Protein AF-A0A2D6DRU9-F1 (afdb_monomer)

Solvent-accessible surface area (backbone atoms only — not comparable to full-atom values): 6327 Å² total; per-residue (Å²): 116,47,80,38,51,64,50,68,66,44,56,55,30,51,79,65,78,34,57,25,36,27,55,47,84,46,92,66,51,84,52,68,71,53,48,76,40,89,46,82,92,49,43,69,60,53,52,52,50,62,70,70,66,69,66,91,58,56,70,70,57,45,53,48,36,53,47,54,50,54,50,51,50,46,57,62,62,49,64,77,45,85,75,46,73,64,57,54,51,55,50,51,52,52,53,54,53,51,51,53,53,62,58,67,73,75,115

Radius of gyration: 22.36 Å; Cα contacts (8 Å, |Δi|>4): 92; chains: 1; bounding box: 32×24×72 Å

pLDDT: mean 82.69, std 14.14, range [46.66, 96.19]

Mean predicted aligned error: 12.25 Å

Foldseek 3Di:
DEEEAADCVQVVCLVVVHAYEYQHDYPLVQLVQHHYDPDPVCVVVVVVVSVVVPSVDDPVSSVVSVVVSVVVCCCVVVVVDPPPVVVVVVVVVVVVVVVVVVVVVVD

Sequence (107 aa):
MIITDNGTVGWEGLLLDKTVITLDRTFYETTELPINVSRASELDKHIIVALDGNNSFSGKEYDKRLGLFIDSERETILSQKDFSPVDNLLMIEKLLTLKTKTQNSKN

Structure (mmCIF, N/CA/C/O backbone):
data_AF-A0A2D6DRU9-F1
#
_entry.id   AF-A0A2D6DRU9-F1
#
loop_
_atom_site.group_PDB
_atom_site.id
_atom_site.type_symbol
_atom_site.label_atom_id
_atom_site.label_alt_id
_atom_site.label_comp_id
_atom_site.label_asym_id
_atom_site.label_entity_id
_atom_site.label_seq_id
_atom_site.pdbx_PDB_ins_code
_atom_site.Cartn_x
_atom_site.Cartn_y
_atom_site.Cartn_z
_atom_site.occupancy
_atom_site.B_iso_or_equiv
_atom_site.auth_seq_id
_atom_site.auth_comp_id
_atom_site.auth_asym_id
_atom_site.auth_atom_id
_atom_site.pdbx_PDB_model_num
ATOM 1 N N . MET A 1 1 ? -7.974 6.910 3.852 1.00 89.94 1 MET A N 1
ATOM 2 C CA . MET A 1 1 ? -7.947 5.439 3.915 1.00 89.94 1 MET A CA 1
ATOM 3 C C . MET A 1 1 ? -8.664 4.899 2.693 1.00 89.94 1 MET A C 1
ATOM 5 O O . MET A 1 1 ? -9.689 5.462 2.327 1.00 89.94 1 MET A O 1
ATOM 9 N N . ILE A 1 2 ? -8.110 3.866 2.066 1.00 94.38 2 ILE A N 1
ATOM 10 C CA . ILE A 1 2 ? -8.662 3.180 0.894 1.00 94.38 2 ILE A CA 1
ATOM 11 C C . ILE A 1 2 ? -8.806 1.701 1.250 1.00 94.38 2 ILE A C 1
ATOM 13 O O . ILE A 1 2 ? -7.894 1.129 1.839 1.00 94.38 2 ILE A O 1
ATOM 17 N N . ILE A 1 3 ? -9.942 1.098 0.905 1.00 95.19 3 ILE A N 1
ATOM 18 C CA . ILE A 1 3 ? -10.186 -0.341 1.046 1.00 95.19 3 ILE A CA 1
ATOM 19 C C . ILE A 1 3 ? -10.491 -0.872 -0.350 1.00 95.19 3 ILE A C 1
ATOM 21 O O . ILE A 1 3 ? -11.358 -0.330 -1.033 1.00 95.19 3 ILE A O 1
ATOM 25 N N . THR A 1 4 ? -9.763 -1.893 -0.786 1.00 95.38 4 THR A N 1
ATOM 26 C CA . THR A 1 4 ? -9.898 -2.468 -2.127 1.00 95.38 4 THR A CA 1
ATOM 27 C C . THR A 1 4 ? -9.646 -3.970 -2.084 1.00 95.38 4 THR A C 1
ATOM 29 O O . THR A 1 4 ? -8.949 -4.463 -1.208 1.00 95.38 4 THR A O 1
ATOM 32 N N . ASP A 1 5 ? -10.230 -4.707 -3.015 1.00 93.00 5 ASP A N 1
ATOM 33 C CA . ASP A 1 5 ? -9.882 -6.092 -3.319 1.00 93.00 5 ASP A CA 1
ATOM 34 C C . ASP A 1 5 ? -8.471 -6.185 -3.920 1.00 93.00 5 ASP A C 1
ATOM 36 O O . ASP A 1 5 ? -7.539 -6.596 -3.233 1.00 93.00 5 ASP A O 1
ATOM 40 N N . ASN A 1 6 ? -8.306 -5.737 -5.165 1.00 90.62 6 ASN A N 1
ATOM 41 C CA . ASN A 1 6 ? -7.057 -5.753 -5.924 1.00 90.62 6 ASN A CA 1
ATOM 42 C C . ASN A 1 6 ? -6.926 -4.576 -6.909 1.00 90.62 6 ASN A C 1
ATOM 44 O O . ASN A 1 6 ? -6.118 -4.612 -7.841 1.00 90.62 6 ASN A O 1
ATOM 48 N N . GLY A 1 7 ? -7.732 -3.533 -6.718 1.00 91.44 7 GLY A N 1
ATOM 49 C CA . GLY A 1 7 ? -7.817 -2.407 -7.631 1.00 91.44 7 GLY A CA 1
ATOM 50 C C . GLY A 1 7 ? -6.556 -1.542 -7.655 1.00 91.44 7 GLY A C 1
ATOM 51 O O . GLY A 1 7 ? -5.889 -1.317 -6.643 1.00 91.44 7 GLY A O 1
ATOM 52 N N . THR A 1 8 ? -6.287 -0.942 -8.815 1.00 93.25 8 THR A N 1
ATOM 53 C CA . THR A 1 8 ? -5.201 0.039 -9.003 1.00 93.25 8 THR A CA 1
ATOM 54 C C . THR A 1 8 ? -5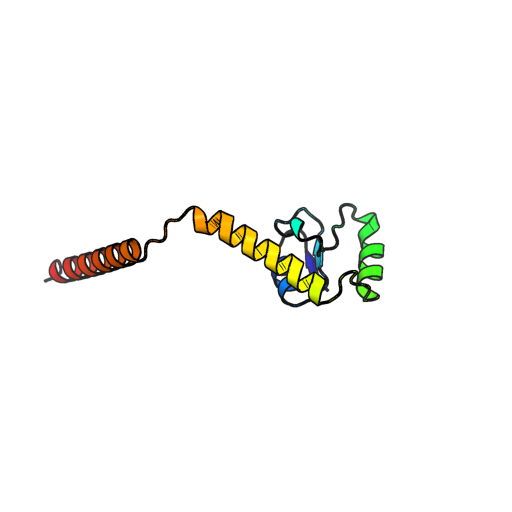.362 1.280 -8.124 1.00 93.25 8 THR A C 1
ATOM 56 O O . THR A 1 8 ? -4.379 1.942 -7.812 1.00 93.25 8 THR A O 1
ATOM 59 N N . VAL A 1 9 ? -6.580 1.556 -7.652 1.00 96.00 9 VAL A N 1
ATOM 60 C CA . VAL A 1 9 ? -6.875 2.618 -6.679 1.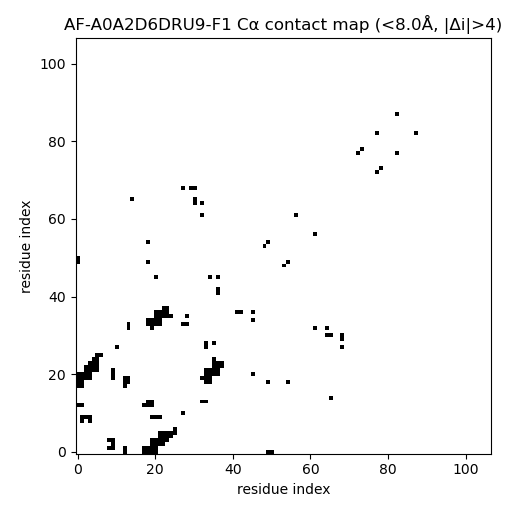00 96.00 9 VAL A CA 1
ATOM 61 C C . VAL A 1 9 ? -6.092 2.423 -5.375 1.00 96.00 9 VAL A C 1
ATOM 63 O O . VAL A 1 9 ? -5.708 3.398 -4.732 1.00 96.00 9 VAL A O 1
ATOM 66 N N . GLY A 1 10 ? -5.807 1.177 -4.979 1.00 95.56 10 GLY A N 1
ATOM 67 C CA . GLY A 1 10 ? -4.933 0.913 -3.838 1.00 95.56 10 GLY A CA 1
ATOM 68 C C . GLY A 1 10 ? -3.494 1.358 -4.100 1.00 95.56 10 GLY A C 1
ATOM 69 O O . GLY A 1 10 ? -2.897 2.011 -3.252 1.00 95.56 10 GLY A O 1
ATOM 70 N N . TRP A 1 11 ? -2.961 1.096 -5.295 1.00 95.69 11 TRP A N 1
ATOM 71 C CA . TRP A 1 11 ? -1.633 1.569 -5.695 1.00 95.69 11 TRP A CA 1
ATOM 72 C C . TRP A 1 11 ? -1.539 3.102 -5.718 1.00 95.69 11 TRP A C 1
ATOM 74 O O . TRP A 1 11 ? -0.622 3.679 -5.138 1.00 95.69 11 TRP A O 1
ATOM 84 N N . GLU A 1 12 ? -2.525 3.774 -6.313 1.00 96.19 12 GLU A N 1
ATOM 85 C CA . GLU A 1 12 ? -2.619 5.241 -6.303 1.00 96.19 12 GLU A CA 1
ATOM 86 C C . GLU A 1 12 ? -2.707 5.793 -4.875 1.00 96.19 12 GLU A C 1
ATOM 88 O O . GLU A 1 12 ? -2.097 6.811 -4.554 1.00 96.19 12 GLU A O 1
ATOM 93 N N . GLY A 1 13 ? -3.425 5.089 -3.995 1.00 94.31 13 GLY A N 1
ATOM 94 C CA . GLY A 1 13 ? -3.475 5.382 -2.570 1.00 94.31 13 GLY A CA 1
ATOM 95 C C . GLY A 1 13 ? -2.105 5.393 -1.914 1.00 94.31 13 GLY A C 1
ATOM 96 O O . GLY A 1 13 ? -1.801 6.334 -1.182 1.00 94.31 13 GLY A O 1
ATOM 97 N N . LEU A 1 14 ? -1.280 4.383 -2.198 1.00 93.81 14 LEU A N 1
ATOM 98 C CA . LEU A 1 14 ? 0.077 4.313 -1.665 1.00 93.81 14 LEU A CA 1
ATOM 99 C C . LEU A 1 14 ? 0.938 5.483 -2.170 1.00 93.81 14 LEU A C 1
ATOM 101 O O . LEU A 1 14 ? 1.611 6.151 -1.395 1.00 93.81 14 LEU A O 1
ATOM 105 N N . LEU A 1 15 ? 0.848 5.825 -3.456 1.00 93.25 15 LEU A N 1
ATOM 106 C CA . LEU A 1 15 ? 1.573 6.977 -4.011 1.00 93.25 15 LEU A CA 1
ATOM 107 C C . LEU A 1 15 ? 1.155 8.326 -3.396 1.00 93.25 15 LEU A C 1
ATOM 109 O O . LEU A 1 15 ? 1.922 9.286 -3.434 1.00 93.25 15 LEU A O 1
ATOM 113 N N . LEU A 1 16 ? -0.055 8.412 -2.839 1.00 92.44 16 LEU A N 1
ATOM 114 C CA . LEU A 1 16 ? -0.609 9.607 -2.195 1.00 92.44 16 LEU A CA 1
ATOM 115 C C . LEU A 1 16 ? -0.489 9.586 -0.662 1.00 92.44 16 LEU A C 1
ATOM 117 O O . LEU A 1 16 ? -1.203 10.344 0.009 1.00 92.44 16 LEU A O 1
ATOM 121 N N . ASP A 1 17 ? 0.363 8.709 -0.121 1.00 90.06 17 ASP A N 1
ATOM 122 C CA . ASP A 1 17 ? 0.565 8.515 1.319 1.00 90.06 17 ASP A CA 1
ATOM 123 C C . ASP A 1 17 ? -0.771 8.289 2.056 1.00 90.06 17 ASP A C 1
ATOM 125 O O . ASP A 1 17 ? -1.107 8.900 3.076 1.00 90.06 17 ASP A O 1
ATOM 129 N N . LYS A 1 18 ? -1.637 7.457 1.464 1.00 91.25 18 LYS A N 1
ATOM 130 C CA . LYS A 1 18 ? -2.882 7.007 2.090 1.00 91.25 18 LYS A CA 1
ATOM 131 C C . LYS A 1 18 ? -2.689 5.614 2.659 1.00 91.25 18 LYS A C 1
ATOM 133 O O . LYS A 1 18 ? -2.081 4.748 2.044 1.00 91.25 18 LYS A O 1
ATOM 138 N N . THR A 1 19 ? -3.315 5.363 3.805 1.00 92.50 19 THR A N 1
ATOM 139 C CA . THR A 1 19 ? -3.471 4.000 4.322 1.00 92.50 19 THR A CA 1
ATOM 140 C C . THR A 1 19 ? -4.348 3.186 3.376 1.00 92.50 19 THR A C 1
ATOM 142 O O . THR A 1 19 ? -5.464 3.614 3.051 1.00 92.50 19 THR A O 1
ATOM 145 N N . VAL A 1 20 ? -3.850 2.020 2.963 1.00 94.19 20 VAL A N 1
ATOM 146 C CA . VAL A 1 20 ? -4.507 1.100 2.028 1.00 94.19 20 VAL A CA 1
ATOM 147 C C . VAL A 1 20 ? -4.710 -0.245 2.712 1.00 94.19 20 VAL A C 1
ATOM 149 O O . VAL A 1 20 ? -3.765 -0.816 3.250 1.00 94.19 20 VAL A O 1
ATOM 152 N N . ILE A 1 21 ? -5.941 -0.744 2.678 1.00 94.94 21 ILE A N 1
ATOM 153 C CA . ILE A 1 21 ? -6.320 -2.083 3.126 1.00 94.94 21 ILE A CA 1
ATOM 154 C C . ILE A 1 21 ? -6.667 -2.908 1.887 1.00 94.94 21 ILE A C 1
ATOM 156 O O . ILE A 1 21 ? -7.488 -2.471 1.074 1.00 94.94 21 ILE A O 1
ATOM 160 N N . THR A 1 22 ? -6.056 -4.083 1.745 1.00 95.88 22 THR A N 1
ATOM 161 C CA . THR A 1 22 ? -6.325 -5.014 0.641 1.00 95.88 22 THR A CA 1
ATOM 162 C C . THR A 1 22 ? -7.088 -6.238 1.137 1.00 95.88 22 THR A C 1
ATOM 164 O O . THR A 1 22 ? -6.754 -6.798 2.181 1.00 95.88 22 THR A O 1
ATOM 167 N N . LEU A 1 23 ? -8.129 -6.637 0.405 1.00 94.88 23 LEU A N 1
ATOM 168 C CA . LEU A 1 23 ? -8.976 -7.796 0.725 1.00 94.88 23 LEU A CA 1
ATOM 169 C C . LEU A 1 23 ? -8.602 -9.046 -0.087 1.00 94.88 23 LEU A C 1
ATOM 171 O O . LEU A 1 23 ? -9.076 -10.138 0.218 1.00 94.88 23 LEU A O 1
ATOM 175 N N . ASP A 1 24 ? -7.767 -8.886 -1.114 1.00 94.06 24 ASP A N 1
ATOM 176 C CA . ASP A 1 24 ? -7.197 -9.964 -1.920 1.00 94.06 24 ASP A CA 1
ATOM 177 C C . ASP A 1 24 ? -5.709 -9.671 -2.215 1.00 94.06 24 ASP A C 1
ATOM 179 O O . ASP A 1 24 ? -5.174 -8.626 -1.823 1.00 94.06 24 ASP A O 1
ATOM 183 N N . ARG A 1 25 ? -5.010 -10.604 -2.872 1.00 93.44 25 ARG A N 1
ATOM 184 C CA . ARG A 1 25 ? -3.616 -10.428 -3.301 1.00 93.44 25 ARG A CA 1
ATOM 185 C C . ARG A 1 25 ? -3.493 -9.316 -4.332 1.00 93.44 25 ARG A C 1
ATOM 187 O O . ARG A 1 25 ? -4.262 -9.248 -5.293 1.00 93.44 25 ARG A O 1
ATOM 194 N N . THR A 1 26 ? -2.460 -8.492 -4.180 1.00 94.00 26 THR A N 1
ATOM 195 C CA . THR A 1 26 ? -2.179 -7.374 -5.086 1.00 94.00 26 THR A CA 1
ATOM 196 C C . THR A 1 26 ? -0.719 -7.375 -5.511 1.00 94.00 26 THR A C 1
ATOM 198 O O . THR A 1 26 ? 0.156 -7.829 -4.783 1.00 94.00 26 THR A O 1
ATOM 201 N N . PHE A 1 27 ? -0.425 -6.840 -6.697 1.00 92.19 27 PHE A N 1
ATOM 202 C CA . PHE A 1 27 ? 0.954 -6.779 -7.198 1.00 92.19 27 PHE A CA 1
ATOM 203 C C . PHE A 1 27 ? 1.869 -5.900 -6.325 1.00 92.19 27 PHE A C 1
ATOM 205 O O . PHE A 1 27 ? 3.077 -6.105 -6.288 1.00 92.19 27 PHE A O 1
ATOM 212 N N . TYR A 1 28 ? 1.285 -4.939 -5.606 1.00 93.75 28 TYR A N 1
ATOM 213 C CA . TYR A 1 28 ? 1.985 -4.022 -4.710 1.00 93.75 28 TYR A CA 1
ATOM 214 C C . TYR A 1 28 ? 2.067 -4.537 -3.261 1.00 93.75 28 TYR A C 1
ATOM 216 O O . TYR A 1 28 ? 2.549 -3.814 -2.389 1.00 93.75 28 TYR A O 1
ATOM 224 N N . GLU A 1 29 ? 1.631 -5.772 -2.974 1.00 92.88 29 GLU A N 1
ATOM 225 C CA . GLU A 1 29 ? 1.762 -6.382 -1.639 1.00 92.88 29 GLU A CA 1
ATOM 226 C C . GLU A 1 29 ? 3.229 -6.566 -1.218 1.00 92.88 29 GLU A C 1
ATOM 228 O O . GLU A 1 29 ? 3.554 -6.493 -0.035 1.00 92.88 29 GLU A O 1
ATOM 233 N N . THR A 1 30 ? 4.129 -6.713 -2.193 1.00 91.56 30 THR A N 1
ATOM 234 C CA . THR A 1 30 ? 5.583 -6.862 -2.013 1.00 91.56 30 THR A CA 1
ATOM 235 C C . THR A 1 30 ? 6.249 -5.643 -1.376 1.00 91.56 30 THR A C 1
ATOM 237 O O . THR A 1 30 ? 7.350 -5.753 -0.843 1.00 91.56 30 THR A O 1
ATOM 240 N N . THR A 1 31 ? 5.583 -4.484 -1.392 1.00 93.19 31 THR A N 1
ATOM 241 C CA . THR A 1 31 ? 6.047 -3.275 -0.695 1.00 93.19 31 THR A CA 1
ATOM 242 C C . THR A 1 31 ? 5.934 -3.399 0.831 1.00 93.19 31 THR A C 1
ATOM 244 O O . THR A 1 31 ? 6.595 -2.655 1.562 1.00 93.19 31 THR A O 1
ATOM 247 N N . GLU A 1 32 ? 5.096 -4.327 1.314 1.00 92.81 32 GLU A N 1
ATOM 248 C CA . GLU A 1 32 ? 4.675 -4.489 2.716 1.00 92.81 32 GLU A CA 1
ATOM 249 C C . GLU A 1 32 ? 4.026 -3.226 3.322 1.00 92.81 32 GLU A C 1
ATOM 251 O O . GLU A 1 32 ? 3.902 -3.098 4.538 1.00 92.81 32 GLU A O 1
ATOM 256 N N . LEU A 1 33 ? 3.617 -2.276 2.476 1.00 92.81 33 LEU A N 1
ATOM 257 C CA . LEU A 1 33 ? 2.913 -1.056 2.866 1.00 92.81 33 LEU A CA 1
ATOM 258 C C . LEU A 1 33 ? 1.394 -1.231 3.045 1.00 92.81 33 LEU A C 1
ATOM 260 O O . LEU A 1 33 ? 0.849 -0.603 3.957 1.00 92.81 33 LEU A O 1
ATOM 264 N N . PRO A 1 34 ? 0.668 -2.013 2.215 1.00 93.44 34 PRO A N 1
ATOM 265 C CA . PRO A 1 34 ? -0.759 -2.214 2.435 1.00 93.44 34 PRO A CA 1
ATOM 266 C C . PRO A 1 34 ? -1.020 -3.161 3.614 1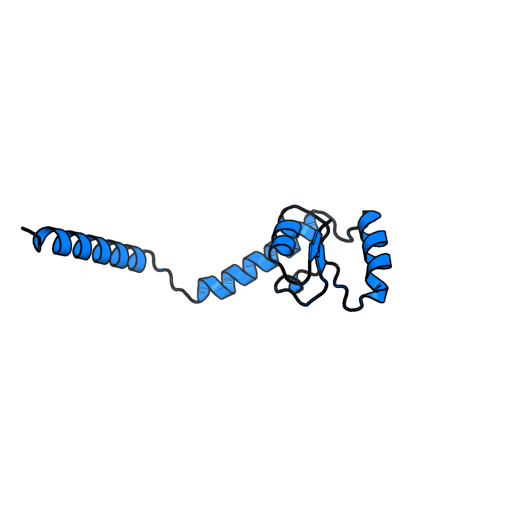.00 93.44 34 PRO A C 1
ATOM 268 O O . PRO A 1 34 ? -0.292 -4.124 3.850 1.00 93.44 34 PRO A O 1
ATOM 271 N N . ILE A 1 35 ? -2.126 -2.928 4.318 1.00 93.44 35 ILE A N 1
ATOM 272 C CA . ILE A 1 35 ? -2.637 -3.833 5.349 1.00 93.44 35 ILE A CA 1
ATOM 273 C C . ILE A 1 35 ? -3.445 -4.931 4.649 1.00 93.44 35 ILE A C 1
ATOM 275 O O . ILE A 1 35 ? -4.553 -4.681 4.176 1.00 93.44 35 ILE A O 1
ATOM 279 N N . ASN A 1 36 ? -2.900 -6.144 4.579 1.00 93.25 36 ASN A N 1
ATOM 280 C CA . ASN A 1 36 ? -3.588 -7.282 3.970 1.00 93.25 36 ASN A CA 1
ATOM 281 C C . ASN A 1 36 ? -4.558 -7.934 4.969 1.00 93.25 36 ASN A C 1
ATOM 283 O O . ASN A 1 36 ? -4.151 -8.356 6.053 1.00 93.25 36 ASN A O 1
ATOM 287 N N . VAL A 1 37 ? -5.834 -8.033 4.593 1.00 94.38 37 VAL A N 1
ATOM 288 C CA . VAL A 1 37 ? -6.888 -8.667 5.388 1.00 94.38 37 VAL A CA 1
ATOM 289 C C . VAL A 1 37 ? -7.423 -9.881 4.641 1.00 94.38 37 VAL A C 1
ATOM 291 O O . VAL A 1 37 ? -8.270 -9.774 3.761 1.00 94.38 37 VAL A O 1
ATOM 294 N N . SER A 1 38 ? -6.964 -11.064 5.048 1.00 88.50 38 SER A N 1
ATOM 295 C CA . SER A 1 38 ? -7.374 -12.339 4.440 1.00 88.50 38 SER A CA 1
ATOM 296 C C . SER A 1 38 ? -8.696 -12.897 4.981 1.00 88.50 38 SER A C 1
ATOM 298 O O . SER A 1 38 ? -9.302 -13.777 4.367 1.00 88.50 38 SER A O 1
ATOM 300 N N . ARG A 1 39 ? -9.162 -12.413 6.141 1.00 92.25 39 ARG A N 1
ATOM 301 C CA . ARG A 1 39 ? -10.409 -12.854 6.779 1.00 92.25 39 ARG A CA 1
ATOM 302 C C . ARG A 1 39 ? -11.342 -11.679 7.020 1.00 92.25 39 ARG A C 1
ATOM 304 O O . ARG A 1 39 ? -11.015 -10.762 7.766 1.00 92.25 39 ARG A O 1
ATOM 311 N N . ALA A 1 40 ? -12.560 -11.764 6.487 1.00 90.31 40 ALA A N 1
ATOM 312 C CA . ALA A 1 40 ? -13.579 -10.725 6.660 1.00 90.31 40 ALA A CA 1
ATOM 313 C C . ALA A 1 40 ? -13.893 -10.418 8.138 1.00 90.31 40 ALA A C 1
ATOM 315 O O . ALA A 1 40 ? -14.195 -9.280 8.482 1.00 90.31 40 ALA A O 1
ATOM 316 N N . SER A 1 41 ? -13.768 -11.412 9.023 1.00 94.69 41 SER A N 1
ATOM 317 C CA . SER A 1 41 ? -13.973 -11.266 10.471 1.00 94.69 41 SER A CA 1
ATOM 318 C C . SER A 1 41 ? -12.899 -10.447 11.196 1.00 94.69 41 SER A C 1
ATOM 320 O O . SER A 1 41 ? -13.027 -10.230 12.395 1.00 94.69 41 SER A O 1
ATOM 322 N N . GLU A 1 42 ? -11.807 -10.083 10.523 1.00 93.38 42 GLU A N 1
ATOM 323 C CA . GLU A 1 42 ? -10.701 -9.299 11.092 1.00 93.38 42 GLU A CA 1
ATOM 324 C C . GLU A 1 42 ? -10.682 -7.856 10.549 1.00 93.38 42 GLU A C 1
ATOM 326 O O . GLU A 1 42 ? -9.933 -7.013 11.044 1.00 93.38 42 GLU A O 1
ATOM 331 N N . LEU A 1 43 ? -11.519 -7.550 9.549 1.00 93.94 43 LEU A N 1
ATOM 332 C CA . LEU A 1 43 ? -11.524 -6.262 8.852 1.00 93.94 43 LEU A CA 1
ATOM 333 C C . LEU A 1 43 ? -11.837 -5.082 9.781 1.00 93.94 43 LEU A C 1
ATOM 335 O O . LEU A 1 43 ? -11.207 -4.033 9.675 1.00 93.94 43 LEU A O 1
ATOM 339 N N . ASP A 1 44 ? -12.778 -5.255 10.705 1.00 94.56 44 ASP A N 1
ATOM 340 C CA . ASP A 1 44 ? -13.151 -4.257 11.710 1.00 94.56 44 ASP A CA 1
ATOM 341 C C . ASP A 1 44 ? -11.947 -3.820 12.558 1.00 94.56 44 ASP A C 1
ATOM 343 O O . ASP A 1 44 ? -11.690 -2.625 12.718 1.00 94.56 44 ASP A O 1
ATOM 347 N N . LYS A 1 45 ? -11.152 -4.784 13.026 1.00 92.25 45 LYS A N 1
ATOM 348 C CA . LYS A 1 45 ? -9.936 -4.535 13.807 1.00 92.25 45 LYS A CA 1
ATOM 349 C C . LYS A 1 45 ? -8.902 -3.771 12.990 1.00 92.25 45 LYS A C 1
ATOM 351 O O . LYS A 1 45 ? -8.335 -2.800 13.483 1.00 92.25 45 LYS A O 1
ATOM 356 N N . HIS A 1 46 ? -8.682 -4.175 11.740 1.00 91.56 46 HIS A N 1
ATOM 357 C CA . HIS A 1 46 ? -7.720 -3.514 10.859 1.00 91.56 46 HIS A CA 1
ATOM 358 C C . HIS A 1 46 ? -8.140 -2.088 10.486 1.00 91.56 46 HIS A C 1
ATOM 360 O O . HIS A 1 46 ? -7.286 -1.206 10.428 1.00 91.56 46 HIS A O 1
ATOM 366 N N . ILE A 1 47 ? -9.440 -1.831 10.308 1.00 92.25 47 ILE A N 1
ATOM 367 C CA . ILE A 1 47 ? -9.969 -0.477 10.100 1.00 92.25 47 ILE A CA 1
ATOM 368 C C . ILE A 1 47 ? -9.704 0.400 11.326 1.00 92.25 47 ILE A C 1
ATOM 370 O O . ILE A 1 47 ? -9.239 1.527 11.176 1.00 92.25 47 ILE A O 1
ATOM 374 N N . ILE A 1 48 ? -9.964 -0.101 12.536 1.00 91.56 48 ILE A N 1
ATOM 375 C CA . ILE A 1 48 ? -9.726 0.660 13.771 1.00 91.56 48 ILE A CA 1
ATOM 376 C C . ILE A 1 48 ? -8.238 1.004 13.918 1.00 91.56 48 ILE A C 1
ATOM 378 O O . ILE A 1 48 ? -7.904 2.158 14.170 1.00 91.56 48 ILE A O 1
ATOM 382 N N . VAL A 1 49 ? -7.344 0.034 13.696 1.00 87.56 49 VAL A N 1
ATOM 383 C CA . VAL A 1 49 ? -5.887 0.255 13.745 1.00 87.56 49 VAL A CA 1
ATOM 384 C C . VAL A 1 49 ? -5.439 1.276 12.694 1.00 87.56 49 VAL A C 1
ATOM 386 O O . VAL A 1 49 ? -4.634 2.154 12.992 1.00 87.56 49 VAL A O 1
ATOM 389 N N . ALA A 1 50 ? -5.987 1.206 11.479 1.00 87.69 50 ALA A N 1
ATOM 390 C CA . ALA A 1 50 ? -5.696 2.162 10.413 1.00 87.69 50 ALA A CA 1
ATOM 391 C C . ALA A 1 50 ? -6.161 3.592 10.746 1.00 87.69 50 ALA A C 1
ATOM 393 O O . ALA A 1 50 ? -5.503 4.560 10.365 1.00 87.69 50 ALA A O 1
ATOM 394 N N . LEU A 1 51 ? -7.288 3.738 11.452 1.00 88.25 51 LEU A N 1
ATOM 395 C CA . LEU A 1 51 ? -7.820 5.035 11.883 1.00 88.25 51 LEU A CA 1
ATOM 396 C C . LEU A 1 51 ? -7.014 5.669 13.022 1.00 88.25 51 LEU A C 1
ATOM 398 O O . LEU A 1 51 ? -6.989 6.892 13.124 1.00 88.25 51 LEU A O 1
ATOM 402 N N . ASP A 1 52 ? -6.334 4.861 13.835 1.00 86.00 52 ASP A N 1
ATOM 403 C CA . ASP A 1 52 ? -5.468 5.326 14.927 1.00 86.00 52 ASP A CA 1
ATOM 404 C C . ASP A 1 52 ? -4.180 6.013 14.421 1.00 86.00 52 ASP A C 1
ATOM 406 O O . ASP A 1 52 ? -3.389 6.542 15.196 1.00 86.00 52 ASP A O 1
ATOM 410 N N . GLY A 1 53 ? -3.944 6.031 13.102 1.00 71.56 53 GLY A N 1
ATOM 411 C CA . GLY A 1 53 ? -2.822 6.751 12.492 1.00 71.56 53 GLY A CA 1
ATOM 412 C C . GLY A 1 53 ? -1.454 6.106 12.732 1.00 71.56 53 GLY A C 1
ATOM 413 O O . GLY A 1 53 ? -0.437 6.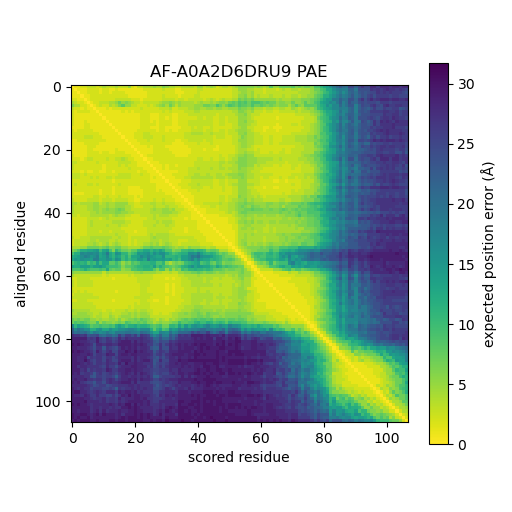656 12.312 1.00 71.56 53 GLY A O 1
ATOM 414 N N . ASN A 1 54 ? -1.420 4.920 13.343 1.00 63.16 54 ASN A N 1
ATOM 415 C CA . ASN A 1 54 ? -0.228 4.095 13.517 1.00 63.16 54 ASN A CA 1
ATOM 416 C C . ASN A 1 54 ? 0.173 3.410 12.195 1.00 63.16 54 ASN A C 1
ATOM 418 O O . ASN A 1 54 ? 0.273 2.186 12.108 1.00 63.16 54 ASN A O 1
ATOM 422 N N . ASN A 1 55 ? 0.428 4.190 11.141 1.00 62.06 55 ASN A N 1
ATOM 423 C CA . ASN A 1 55 ? 1.171 3.671 9.995 1.00 62.06 55 ASN A CA 1
ATOM 424 C C . ASN A 1 55 ? 2.597 3.371 10.483 1.00 62.06 55 ASN A C 1
ATOM 426 O O . ASN A 1 55 ? 3.319 4.265 10.915 1.00 62.06 55 ASN A O 1
ATOM 430 N N . SER A 1 56 ? 2.995 2.096 10.456 1.00 63.84 56 SER A N 1
ATOM 431 C CA . SER A 1 56 ? 4.230 1.612 11.097 1.00 63.84 56 SER A CA 1
ATOM 432 C C . SER A 1 56 ? 5.532 2.133 10.472 1.00 63.84 56 SER A C 1
ATOM 434 O O . SER A 1 56 ? 6.609 1.879 11.009 1.00 63.84 56 SER A O 1
ATOM 436 N N . PHE A 1 57 ? 5.460 2.867 9.359 1.00 69.44 57 PHE A N 1
ATOM 437 C CA . PHE A 1 57 ? 6.626 3.341 8.624 1.00 69.44 57 PHE A CA 1
ATOM 438 C C . PHE A 1 57 ? 6.775 4.859 8.721 1.00 69.44 57 PHE A C 1
ATOM 440 O O . PHE A 1 57 ? 5.848 5.617 8.451 1.00 69.44 57 PHE A O 1
ATOM 447 N N . SER A 1 58 ? 7.983 5.311 9.068 1.00 72.06 58 SER A N 1
ATOM 448 C CA . SER A 1 58 ? 8.362 6.720 8.915 1.00 72.06 58 SER A CA 1
ATOM 449 C C . SER A 1 58 ? 8.347 7.111 7.432 1.00 72.06 58 SER A C 1
ATOM 451 O O . SER A 1 58 ? 8.698 6.276 6.598 1.00 72.06 58 SER A O 1
ATOM 453 N N . GLY A 1 59 ? 8.044 8.372 7.100 1.00 82.62 59 GLY A N 1
ATOM 454 C CA . GLY A 1 59 ? 7.953 8.826 5.700 1.00 82.62 59 GLY A CA 1
ATOM 455 C C . GLY A 1 59 ? 9.164 8.452 4.829 1.00 82.62 59 GLY A C 1
ATOM 456 O O . GLY A 1 59 ? 8.999 8.019 3.700 1.00 82.62 59 GLY A O 1
ATOM 457 N N . LYS A 1 60 ? 10.388 8.465 5.381 1.00 88.19 60 LYS A N 1
ATOM 458 C CA . LYS A 1 60 ? 11.591 8.035 4.639 1.00 88.19 60 LYS A CA 1
ATOM 459 C C . LYS A 1 60 ? 11.616 6.542 4.304 1.00 88.19 60 LYS A C 1
ATOM 461 O O . LYS A 1 60 ? 12.111 6.161 3.249 1.00 88.19 60 LYS A O 1
ATOM 466 N N . GLU A 1 61 ? 11.158 5.700 5.225 1.00 90.31 61 GLU A N 1
ATOM 467 C CA . GLU A 1 61 ? 11.104 4.250 5.006 1.00 90.31 61 GLU A CA 1
ATOM 468 C C . GLU A 1 61 ? 9.962 3.892 4.049 1.00 90.31 61 GLU A C 1
ATOM 470 O O . GLU A 1 61 ? 10.119 3.014 3.204 1.00 90.31 61 GLU A O 1
ATOM 475 N N . TYR A 1 62 ? 8.853 4.629 4.133 1.00 91.75 62 TYR A N 1
ATOM 476 C CA . TYR A 1 62 ? 7.737 4.541 3.199 1.00 91.75 62 TYR A CA 1
ATOM 477 C C . TYR A 1 62 ? 8.181 4.836 1.758 1.00 91.75 62 TYR A C 1
ATOM 479 O O . TYR A 1 62 ? 8.055 3.980 0.879 1.00 91.75 62 TYR A O 1
ATOM 487 N N . ASP A 1 63 ? 8.808 5.997 1.543 1.00 92.69 63 ASP A N 1
ATOM 488 C CA . ASP A 1 63 ? 9.312 6.426 0.235 1.00 92.69 63 ASP A CA 1
ATOM 489 C C . ASP A 1 63 ? 10.329 5.435 -0.337 1.00 92.69 63 ASP A C 1
ATOM 491 O O . ASP A 1 63 ? 10.302 5.111 -1.524 1.00 92.69 63 ASP A O 1
ATOM 495 N N . LYS A 1 64 ? 11.220 4.912 0.514 1.00 94.62 64 LYS A N 1
ATOM 496 C CA . LYS A 1 64 ? 12.227 3.929 0.107 1.00 94.62 64 LYS A CA 1
ATOM 497 C C . LYS A 1 64 ? 11.588 2.642 -0.411 1.00 94.62 64 LYS A C 1
ATOM 499 O O . LYS A 1 64 ? 12.037 2.121 -1.426 1.00 94.62 64 LYS A O 1
ATOM 504 N N . ARG A 1 65 ? 10.564 2.118 0.266 1.00 94.19 65 ARG A N 1
ATOM 505 C CA . ARG A 1 65 ? 9.875 0.880 -0.140 1.00 94.19 65 ARG A CA 1
ATOM 506 C C . ARG A 1 65 ? 9.146 1.046 -1.466 1.00 94.19 65 ARG A C 1
ATOM 508 O O . ARG A 1 65 ? 9.269 0.180 -2.330 1.00 94.19 65 ARG A O 1
ATOM 515 N N . LEU A 1 66 ? 8.459 2.174 -1.652 1.00 94.19 66 LEU A N 1
ATOM 516 C CA . LEU A 1 66 ? 7.847 2.511 -2.939 1.00 94.19 66 LEU A CA 1
ATOM 517 C C . LEU A 1 66 ? 8.894 2.661 -4.043 1.00 94.19 66 LEU A C 1
ATOM 519 O O . LEU A 1 66 ? 8.725 2.090 -5.118 1.00 94.19 66 LEU A O 1
ATOM 523 N N . GLY A 1 67 ? 9.982 3.383 -3.768 1.00 94.31 67 GLY A N 1
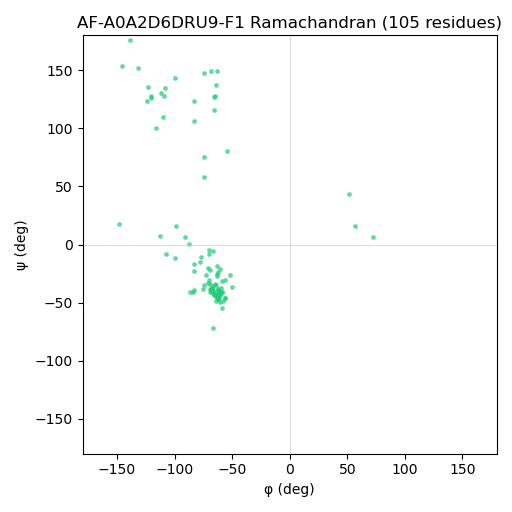ATOM 524 C CA . GLY A 1 67 ? 11.078 3.581 -4.713 1.00 94.31 67 GLY A CA 1
ATOM 525 C C . GLY A 1 67 ? 11.700 2.261 -5.160 1.00 94.31 67 GLY A C 1
ATOM 526 O O . GLY A 1 67 ? 11.783 2.011 -6.356 1.00 94.31 67 GLY A O 1
ATOM 527 N N . LEU A 1 68 ? 12.033 1.373 -4.215 1.00 94.50 68 LEU A N 1
ATOM 528 C CA . LEU A 1 68 ? 12.590 0.050 -4.519 1.00 94.50 68 LEU A CA 1
ATOM 529 C C . LEU A 1 68 ? 11.655 -0.789 -5.392 1.00 94.50 68 LEU A C 1
ATOM 531 O O . LEU A 1 68 ? 12.117 -1.455 -6.315 1.00 94.50 68 LEU A O 1
ATOM 535 N N . PHE A 1 69 ? 10.349 -0.751 -5.122 1.00 93.69 69 PHE A N 1
ATOM 536 C CA . PHE A 1 69 ? 9.378 -1.457 -5.948 1.00 93.69 69 PHE A CA 1
ATOM 537 C C . PHE A 1 69 ? 9.347 -0.895 -7.377 1.00 93.69 69 PHE A C 1
ATOM 539 O O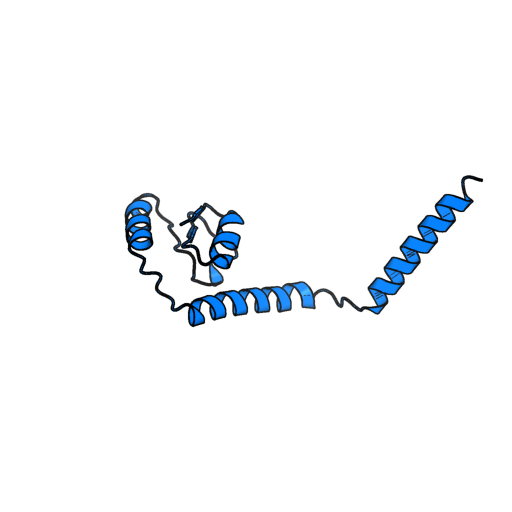 . PHE A 1 69 ? 9.490 -1.655 -8.332 1.00 93.69 69 PHE A O 1
ATOM 546 N N . ILE A 1 70 ? 9.256 0.430 -7.532 1.00 92.38 70 ILE A N 1
ATOM 547 C CA . ILE A 1 70 ? 9.253 1.098 -8.844 1.00 92.38 70 ILE A CA 1
ATOM 548 C C . ILE A 1 70 ? 10.549 0.823 -9.614 1.00 92.38 70 ILE A C 1
ATOM 550 O O . ILE A 1 70 ? 10.499 0.539 -10.811 1.00 92.38 70 ILE A O 1
ATOM 554 N N . ASP A 1 71 ? 11.699 0.883 -8.943 1.00 91.50 71 ASP A N 1
ATOM 555 C CA . ASP A 1 71 ? 12.997 0.586 -9.544 1.00 91.50 71 ASP A CA 1
ATOM 556 C C . ASP A 1 71 ? 13.064 -0.877 -10.002 1.00 91.50 71 ASP A C 1
ATOM 558 O O . ASP A 1 71 ? 13.473 -1.140 -11.131 1.00 91.50 71 ASP A O 1
ATOM 562 N N . SER A 1 72 ? 12.570 -1.822 -9.195 1.00 89.69 72 SER A N 1
ATOM 563 C CA . SER A 1 72 ? 12.527 -3.244 -9.565 1.00 89.69 72 SER A CA 1
ATOM 564 C C . SER A 1 72 ? 11.618 -3.523 -10.769 1.00 89.69 72 SER A C 1
ATOM 566 O O . SER A 1 72 ? 11.996 -4.267 -11.679 1.00 89.69 72 SER A O 1
ATOM 568 N N . GLU A 1 73 ? 10.451 -2.875 -10.829 1.00 87.50 73 GLU A N 1
ATOM 569 C CA . GLU A 1 73 ? 9.526 -2.961 -11.961 1.00 87.50 73 GLU A CA 1
ATOM 570 C C . GLU A 1 73 ? 10.170 -2.364 -13.213 1.00 87.50 73 GLU A C 1
ATOM 572 O O . GLU A 1 73 ? 10.127 -2.952 -14.294 1.00 87.50 73 GLU A O 1
ATOM 577 N N . ARG A 1 74 ? 10.837 -1.214 -13.069 1.00 85.88 74 ARG A N 1
ATOM 578 C CA . ARG A 1 74 ? 11.566 -0.556 -14.151 1.00 85.88 74 ARG A CA 1
ATOM 579 C C . ARG A 1 74 ? 12.676 -1.453 -14.693 1.00 85.88 74 ARG A C 1
ATOM 581 O O . ARG A 1 74 ? 12.771 -1.621 -15.906 1.00 85.88 74 ARG A O 1
ATOM 588 N N . GLU A 1 75 ? 13.504 -2.022 -13.826 1.00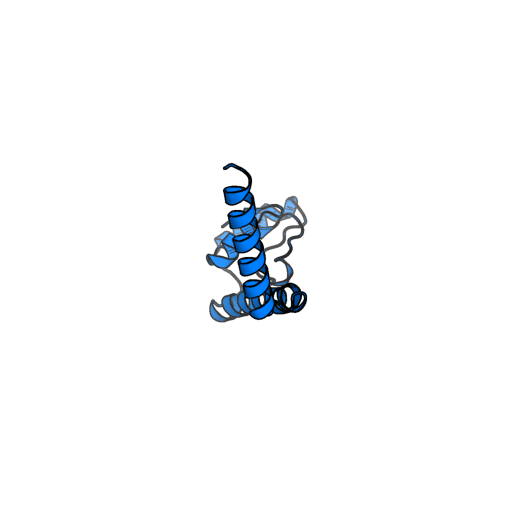 85.69 75 GLU A N 1
ATOM 589 C CA . GLU A 1 75 ? 14.606 -2.905 -14.211 1.00 85.69 75 GLU A CA 1
ATOM 590 C C . GLU A 1 75 ? 14.107 -4.197 -14.858 1.00 85.69 75 GLU A C 1
ATOM 592 O O . GLU A 1 75 ? 14.730 -4.685 -15.795 1.00 85.69 75 GLU A O 1
ATOM 597 N N . THR A 1 76 ? 12.964 -4.730 -14.433 1.00 80.56 76 THR A N 1
ATOM 598 C CA . THR A 1 76 ? 12.442 -6.004 -14.950 1.00 80.56 76 THR A CA 1
ATOM 599 C C . THR A 1 76 ? 11.650 -5.828 -16.249 1.00 80.56 76 THR A C 1
ATOM 601 O O . THR A 1 76 ? 11.801 -6.614 -17.183 1.00 80.56 76 THR A O 1
ATOM 604 N N . ILE A 1 77 ? 10.826 -4.780 -16.345 1.00 73.31 77 ILE A N 1
ATOM 605 C CA . ILE A 1 77 ? 9.937 -4.540 -17.490 1.00 73.31 77 ILE A CA 1
ATOM 606 C C . ILE A 1 77 ? 10.659 -3.774 -18.601 1.00 73.31 77 ILE A C 1
ATOM 608 O O . ILE A 1 77 ? 10.481 -4.089 -19.779 1.00 73.31 77 ILE A O 1
ATOM 612 N N . LEU A 1 78 ? 11.484 -2.772 -18.263 1.00 60.09 78 LEU A N 1
ATOM 613 C CA . LEU A 1 78 ? 12.180 -1.980 -19.282 1.00 60.09 78 LEU A CA 1
ATOM 614 C C . LEU A 1 78 ? 13.468 -2.634 -19.778 1.00 60.09 78 LEU A C 1
ATOM 616 O O . LEU A 1 78 ? 13.853 -2.333 -20.900 1.00 60.09 78 LEU A O 1
ATOM 620 N N . SER A 1 79 ? 14.113 -3.539 -19.029 1.00 56.22 79 SER A N 1
ATOM 621 C CA . SER A 1 79 ? 15.286 -4.263 -19.559 1.00 56.22 79 SER A CA 1
ATOM 622 C C . SER A 1 79 ? 14.929 -5.262 -20.663 1.00 56.22 79 SER A C 1
ATOM 624 O O . SER A 1 79 ? 15.776 -5.578 -21.491 1.00 56.22 79 SER A O 1
ATOM 626 N N . GLN A 1 80 ? 13.672 -5.722 -20.733 1.00 53.81 80 GLN A N 1
ATOM 627 C CA . GLN A 1 80 ? 13.208 -6.611 -21.806 1.00 53.81 80 GLN A CA 1
ATOM 628 C C . GLN A 1 80 ? 12.949 -5.896 -23.136 1.00 53.81 80 GLN A C 1
ATOM 630 O O . GLN A 1 80 ? 12.779 -6.551 -24.165 1.00 53.81 80 GLN A O 1
ATOM 635 N N . LYS A 1 81 ? 12.948 -4.561 -23.148 1.00 52.25 81 LYS A N 1
ATOM 636 C CA . LYS A 1 81 ? 13.122 -3.807 -24.381 1.00 52.25 81 LYS A CA 1
ATOM 637 C C . LYS A 1 81 ? 14.480 -3.140 -24.328 1.00 52.25 81 LYS A C 1
ATOM 639 O O . LYS A 1 81 ? 14.646 -2.115 -23.674 1.00 52.25 81 LYS A O 1
ATOM 644 N N . ASP A 1 82 ? 15.384 -3.628 -25.164 1.00 55.88 82 ASP A N 1
ATOM 645 C CA . ASP A 1 82 ? 16.297 -2.743 -25.872 1.00 55.88 82 ASP A CA 1
ATOM 646 C C . ASP A 1 82 ? 15.448 -1.694 -26.615 1.00 55.88 82 ASP A C 1
ATOM 648 O O . ASP A 1 82 ? 15.128 -1.805 -27.794 1.00 55.88 82 ASP A O 1
ATOM 652 N N . PHE A 1 83 ? 14.998 -0.671 -25.892 1.00 55.09 83 PHE A N 1
ATOM 653 C CA . PHE A 1 83 ? 14.477 0.560 -26.452 1.00 55.09 83 PHE A CA 1
ATOM 654 C C . PHE A 1 83 ? 15.695 1.332 -26.944 1.00 55.09 83 PHE A C 1
ATOM 656 O O . PHE A 1 83 ? 16.163 2.283 -26.318 1.00 55.09 83 PHE A O 1
ATOM 663 N N . SER A 1 84 ? 16.243 0.890 -28.073 1.00 58.62 84 SER A N 1
ATOM 664 C CA . SER A 1 84 ? 17.253 1.651 -28.779 1.00 58.62 84 SER A CA 1
ATOM 665 C C . SER A 1 84 ? 16.601 2.935 -29.303 1.00 58.62 84 SER A C 1
ATOM 667 O O . SER A 1 84 ? 15.596 2.872 -30.020 1.00 58.62 84 SER A O 1
ATOM 669 N N . PRO A 1 85 ? 17.156 4.125 -29.015 1.00 58.97 85 PRO A N 1
ATOM 670 C CA . PRO A 1 85 ? 16.727 5.367 -29.659 1.00 58.97 85 PRO A CA 1
ATOM 671 C C . PRO A 1 85 ? 16.724 5.267 -31.196 1.00 58.97 85 PRO A C 1
ATOM 673 O O . PRO A 1 85 ? 15.936 5.942 -31.859 1.00 58.97 85 PRO A O 1
ATOM 676 N N . VAL A 1 86 ? 17.562 4.385 -31.757 1.00 62.09 86 VAL A N 1
ATOM 677 C CA . VAL A 1 86 ? 17.649 4.095 -33.195 1.00 62.09 86 VAL A CA 1
ATOM 678 C C . VAL A 1 86 ? 16.391 3.386 -33.706 1.00 62.09 86 VAL A C 1
ATOM 680 O O . VAL A 1 86 ? 15.896 3.726 -34.781 1.00 62.09 86 VAL A O 1
ATOM 683 N N . ASP A 1 87 ? 15.814 2.472 -32.925 1.00 63.25 87 ASP A N 1
ATOM 684 C CA . ASP A 1 87 ? 14.604 1.736 -33.317 1.00 63.25 87 ASP A CA 1
ATOM 685 C C . ASP A 1 87 ? 13.372 2.647 -33.350 1.00 63.25 87 ASP A C 1
ATOM 687 O O . ASP A 1 87 ? 12.518 2.519 -34.231 1.00 63.25 87 ASP A O 1
ATOM 691 N N . ASN A 1 88 ? 13.317 3.641 -32.457 1.00 66.50 88 ASN A N 1
ATOM 692 C CA . ASN A 1 88 ? 12.284 4.676 -32.486 1.00 66.50 88 ASN A CA 1
ATOM 693 C C . ASN A 1 88 ? 12.405 5.566 -33.729 1.00 66.50 88 ASN A C 1
ATOM 695 O O . ASN A 1 88 ? 11.389 5.863 -34.359 1.00 66.50 88 ASN A O 1
ATOM 699 N N . LEU A 1 89 ? 13.624 5.959 -34.116 1.00 69.44 89 LEU A N 1
ATOM 700 C CA . LEU A 1 89 ? 13.842 6.741 -35.337 1.00 69.44 89 LEU A CA 1
ATOM 701 C C . LEU A 1 89 ? 13.402 5.958 -36.581 1.00 69.44 89 LEU A C 1
ATOM 703 O O . LEU A 1 89 ? 12.637 6.473 -37.392 1.00 69.44 89 LEU A O 1
ATOM 707 N N . LEU A 1 90 ? 13.799 4.686 -36.681 1.00 70.38 90 LEU A N 1
ATOM 708 C CA . LEU A 1 90 ? 13.414 3.793 -37.779 1.00 70.38 90 LEU A CA 1
ATOM 709 C C . LEU A 1 90 ? 11.899 3.561 -37.841 1.00 70.38 90 LEU A C 1
ATOM 711 O O . LEU A 1 90 ? 11.313 3.494 -38.926 1.00 70.38 90 LEU A O 1
ATOM 715 N N . MET A 1 91 ? 11.239 3.441 -36.688 1.00 73.00 91 MET A N 1
ATOM 716 C CA . MET A 1 91 ? 9.787 3.291 -36.616 1.00 73.00 91 MET A CA 1
ATOM 717 C C . MET A 1 91 ? 9.064 4.578 -37.033 1.00 73.00 91 MET A C 1
ATOM 719 O O . MET A 1 91 ? 8.090 4.512 -37.787 1.00 73.00 91 MET A O 1
ATOM 723 N N . ILE A 1 92 ? 9.560 5.745 -36.617 1.00 77.44 92 ILE A N 1
ATOM 724 C CA . ILE A 1 92 ? 9.034 7.051 -37.033 1.00 77.44 92 ILE A CA 1
ATOM 725 C C . ILE A 1 92 ? 9.215 7.245 -38.546 1.00 77.44 92 ILE A C 1
ATOM 727 O O . ILE A 1 92 ? 8.252 7.593 -39.231 1.00 77.44 92 ILE A O 1
ATOM 731 N N . GLU A 1 93 ? 10.387 6.941 -39.105 1.00 77.94 93 GLU A N 1
ATOM 732 C CA . GLU A 1 93 ? 10.639 7.011 -40.551 1.00 77.94 93 GLU A CA 1
ATOM 733 C C . GLU A 1 93 ? 9.728 6.070 -41.354 1.00 77.94 93 GLU A C 1
ATOM 735 O O . GLU A 1 93 ? 9.162 6.470 -42.379 1.00 77.94 93 GLU A O 1
ATOM 740 N N . LYS A 1 94 ? 9.504 4.839 -40.873 1.00 77.00 94 LYS A N 1
ATOM 741 C CA . LYS A 1 94 ? 8.540 3.903 -41.480 1.00 77.00 94 LYS A CA 1
ATOM 742 C C . LYS A 1 94 ? 7.113 4.453 -41.467 1.00 77.00 94 LYS A C 1
ATOM 744 O O . LYS A 1 94 ? 6.404 4.356 -42.467 1.00 77.00 94 LYS A O 1
ATOM 749 N N . LEU A 1 95 ? 6.674 5.059 -40.367 1.00 79.38 95 LEU A N 1
ATOM 750 C CA . LEU A 1 95 ? 5.332 5.644 -40.274 1.00 79.38 95 LEU A CA 1
ATOM 751 C C . LEU A 1 95 ? 5.169 6.867 -41.192 1.00 79.38 95 LEU A C 1
ATOM 753 O O . LEU A 1 95 ? 4.120 7.036 -41.820 1.00 79.38 95 LEU A O 1
ATOM 757 N N . LEU A 1 96 ? 6.208 7.693 -41.325 1.00 78.12 96 LEU A N 1
ATOM 758 C CA . LEU A 1 96 ? 6.216 8.859 -42.216 1.00 78.12 96 LEU A CA 1
ATOM 759 C C . LEU A 1 96 ? 6.221 8.461 -43.704 1.00 78.12 96 LEU A C 1
ATOM 761 O O . LEU A 1 96 ? 5.512 9.064 -44.517 1.00 78.12 96 LEU A O 1
ATOM 765 N N . THR A 1 97 ? 6.952 7.406 -44.068 1.00 78.44 97 THR A N 1
ATOM 766 C CA . THR A 1 97 ? 6.974 6.865 -45.441 1.00 78.44 97 THR A CA 1
ATOM 767 C C . THR A 1 97 ? 5.670 6.160 -45.828 1.00 78.44 97 THR A C 1
ATOM 769 O O . THR A 1 97 ? 5.226 6.242 -46.975 1.00 78.44 97 THR A O 1
ATOM 772 N N . LEU A 1 98 ? 4.991 5.515 -44.877 1.00 73.44 98 LEU A N 1
ATOM 773 C CA . LEU A 1 98 ? 3.662 4.939 -45.107 1.00 73.44 98 LEU A CA 1
ATOM 774 C C . LEU A 1 98 ? 2.590 6.022 -45.318 1.00 73.44 98 LEU A C 1
ATOM 776 O O . LEU A 1 98 ? 1.745 5.885 -46.208 1.00 73.44 98 LEU A O 1
ATOM 780 N N . LYS A 1 99 ? 2.640 7.130 -44.563 1.00 67.19 99 LYS A N 1
ATOM 781 C CA . LYS A 1 99 ? 1.719 8.266 -44.754 1.00 67.19 99 LYS A CA 1
ATOM 782 C C . LYS A 1 99 ? 1.865 8.914 -46.131 1.00 67.19 99 LYS A C 1
ATOM 784 O O . LYS A 1 99 ? 0.862 9.156 -46.797 1.00 67.19 99 LYS A O 1
ATOM 789 N N . THR A 1 100 ? 3.097 9.117 -46.592 1.00 65.44 100 THR A N 1
ATOM 790 C CA . THR A 1 100 ? 3.372 9.722 -47.907 1.00 65.44 100 THR A CA 1
ATOM 791 C C . THR A 1 100 ? 2.948 8.823 -49.073 1.00 65.44 100 THR A C 1
ATOM 793 O O . THR A 1 100 ? 2.335 9.312 -50.021 1.00 65.44 100 THR A O 1
ATOM 796 N N . LYS A 1 101 ? 3.149 7.498 -48.990 1.00 60.69 101 LYS A N 1
ATOM 797 C CA . LYS A 1 101 ? 2.600 6.553 -49.987 1.00 60.69 101 LYS A CA 1
ATOM 798 C C . LYS A 1 101 ? 1.070 6.562 -50.043 1.00 60.69 101 LYS A C 1
ATOM 800 O O . LYS A 1 101 ? 0.496 6.489 -51.125 1.00 60.69 101 LYS A O 1
ATOM 805 N N . THR A 1 102 ? 0.412 6.687 -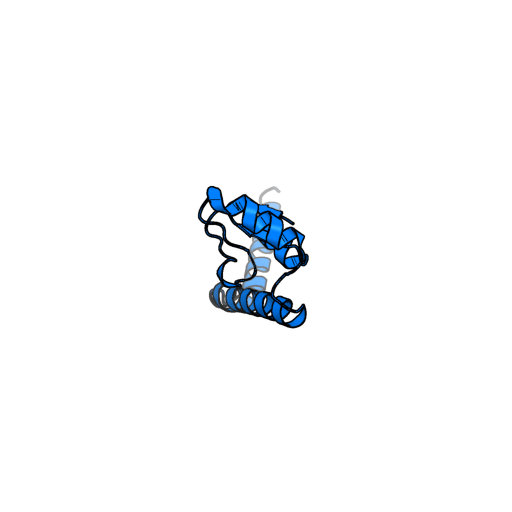48.893 1.00 59.81 102 THR A N 1
ATOM 806 C CA . THR A 1 102 ? -1.058 6.707 -48.812 1.00 59.81 102 THR A CA 1
ATOM 807 C C . THR A 1 102 ? -1.652 7.995 -49.399 1.00 59.81 102 THR A C 1
ATOM 809 O O . THR A 1 102 ? -2.749 7.964 -49.953 1.00 59.81 102 THR A O 1
ATOM 812 N N . GLN A 1 103 ? -0.929 9.117 -49.327 1.00 58.12 103 GLN A N 1
ATOM 813 C CA . GLN A 1 103 ? -1.313 10.380 -49.971 1.00 58.12 103 GLN A CA 1
ATOM 814 C C . GLN A 1 103 ? -1.087 10.370 -51.489 1.00 58.12 103 GLN A C 1
ATOM 816 O O . GLN A 1 103 ? -1.938 10.859 -52.223 1.00 58.12 103 GLN A O 1
ATOM 821 N N . ASN A 1 104 ? -0.004 9.754 -51.969 1.00 58.66 104 ASN A N 1
ATOM 822 C CA . ASN A 1 104 ? 0.306 9.702 -53.403 1.00 58.66 104 ASN A CA 1
ATOM 823 C C . ASN A 1 104 ? -0.511 8.661 -54.191 1.00 58.66 104 ASN A C 1
ATOM 825 O O . ASN A 1 104 ? -0.537 8.724 -55.410 1.00 58.66 104 ASN A O 1
ATOM 829 N N . SER A 1 105 ? -1.181 7.714 -53.524 1.00 56.69 105 SER A N 1
ATOM 830 C CA . SER A 1 105 ? -2.058 6.713 -54.162 1.00 56.69 105 SER A CA 1
ATOM 831 C C . SER A 1 105 ? -3.512 7.187 -54.348 1.00 56.69 105 SER A C 1
ATOM 833 O O . SER A 1 105 ? -4.350 6.405 -54.797 1.00 56.69 105 SER A O 1
ATOM 835 N N . LYS A 1 106 ? -3.840 8.419 -53.939 1.00 53.69 106 LYS A N 1
ATOM 836 C CA . LYS A 1 106 ? -5.188 9.011 -54.033 1.00 53.69 106 LYS A CA 1
ATOM 837 C C . LYS A 1 106 ? -5.283 10.190 -55.018 1.00 53.69 106 LYS A C 1
ATOM 839 O O . LYS A 1 106 ? -6.337 10.818 -55.071 1.00 53.69 106 LYS A O 1
ATOM 844 N N . ASN A 1 107 ? -4.217 10.458 -55.774 1.00 46.66 107 ASN A N 1
ATOM 845 C CA . ASN A 1 107 ? -4.196 11.348 -56.942 1.00 46.66 107 ASN A CA 1
ATOM 846 C C . ASN A 1 107 ? -4.016 10.512 -58.210 1.00 46.66 107 ASN A C 1
ATOM 848 O O . ASN A 1 107 ? -4.464 10.986 -59.274 1.00 46.66 107 ASN A O 1
#

Nearest PDB structures (fol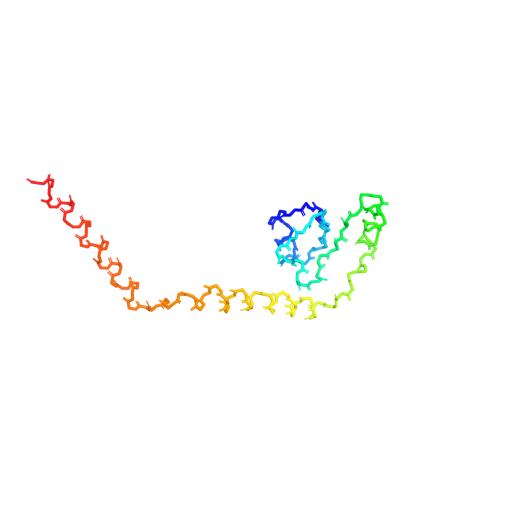dseek):
  6oyc-assembly4_A  TM=5.019E-01  e=5.654E+00  Streptococcus agalactiae 2603V/R
  4rie-assembly1_B  TM=2.779E-01  e=8.478E+00  Streptomyces cyanogenus

Secondary structure (DSSP, 8-state):
-EEESS-HHHHHHHHTT--EEESS--GGGGGS-SEE---GGGHHHHHHHHHTT--SS-HHHHHHHHHHHHHHHHHHHHTTS---HHHHHHHHHHHHHHHHHHHHTT-